Protein AF-A0AAN6GXG3-F1 (afdb_monomer_lite)

Foldseek 3Di:
DPLLVVLVCLQVVLLVVLLCLLQCCLPPNLVVLLVPQLLPSLLVLVVSVVVSCVSLVVSLVRNLVSLVVQLVVDDPPDPSNVVSVVSNVVSVVVVVLCVPPQVVLNVVSNCLNVDDPVSSVVCRVVCVSSVSSVSSSVSRD

Radius of gyration: 18.66 Å; chains: 1; bounding box: 37×24×58 Å

Organism: NCBI:txid329885

Sequence (141 aa):
MDSIIAAKLISISSAFILSGYMLSPSQNTLPLLYPQPASVSTVLFRGVFNRGAALVIPVTALSVAASAYLVYASPAGSTERTLYAASGAVTFAMLPMTQVVMMPGIHRLMDLSNGEASAQQKAAASGEVLKLLKAWAAQNW

Secondary structure (DSSP, 8-state):
--HHHHHHHHHHHHHHHHHHHHHHIIIIIHHHHTTS-HHHHHHHHHHHHHHHHHHHHHHHHHHHHHHHHHHHHSPTT-HHHHHHHHHHHHHHHHHHHIIIIIHHHHHHHHHHHHS-HHHHHHHHHTTHHHHHHHHHHHH--

InterPro domains:
  IPR013901 Anthrone oxygenase [PF08592] (45-141)

pLDDT: mean 92.74, std 4.55, range [56.12, 97.44]

Structure (mmCIF, N/CA/C/O backbone):
data_AF-A0AAN6GXG3-F1
#
_entry.id   AF-A0AAN6GXG3-F1
#
loop_
_atom_site.group_PDB
_atom_site.id
_atom_site.type_symbol
_atom_site.label_atom_id
_atom_site.label_alt_id
_atom_site.label_comp_id
_atom_site.label_asym_id
_atom_site.label_entity_id
_atom_site.label_seq_id
_atom_site.pdbx_PDB_ins_code
_atom_site.Cartn_x
_atom_site.Cartn_y
_atom_site.Cartn_z
_atom_site.occupancy
_atom_site.B_iso_or_equiv
_atom_site.auth_seq_id
_atom_site.auth_comp_id
_atom_site.auth_asym_id
_atom_site.auth_atom_id
_atom_site.pdbx_PDB_model_num
ATOM 1 N N . MET A 1 1 ? 0.112 -9.109 -31.590 1.00 56.12 1 MET A N 1
ATOM 2 C CA . MET A 1 1 ? -0.009 -7.872 -30.793 1.00 56.12 1 MET A CA 1
ATOM 3 C C . MET A 1 1 ? 1.403 -7.421 -30.469 1.00 56.12 1 MET A C 1
ATOM 5 O O . MET A 1 1 ? 2.187 -8.267 -30.062 1.00 56.12 1 MET A O 1
ATOM 9 N N . ASP A 1 2 ? 1.751 -6.166 -30.741 1.00 89.31 2 ASP A N 1
ATOM 10 C CA . ASP A 1 2 ? 3.082 -5.616 -30.449 1.00 89.31 2 ASP A CA 1
ATOM 11 C C . ASP A 1 2 ? 3.357 -5.710 -28.934 1.00 89.31 2 ASP A C 1
ATOM 13 O O . ASP A 1 2 ? 2.533 -5.271 -28.123 1.00 89.31 2 ASP A O 1
ATOM 17 N N . SER A 1 3 ? 4.474 -6.335 -28.545 1.00 92.25 3 SER A N 1
ATOM 18 C CA . SER A 1 3 ? 4.844 -6.558 -27.142 1.00 92.25 3 SER A CA 1
ATOM 19 C C . SER A 1 3 ? 5.014 -5.247 -26.373 1.00 92.25 3 SER A C 1
ATOM 21 O O . SER A 1 3 ? 4.740 -5.204 -25.173 1.00 92.25 3 SER A O 1
ATOM 23 N N . ILE A 1 4 ? 5.384 -4.160 -27.056 1.00 94.12 4 ILE A N 1
ATOM 24 C CA . ILE A 1 4 ? 5.463 -2.819 -26.470 1.00 94.12 4 ILE A CA 1
ATOM 25 C C . ILE A 1 4 ? 4.062 -2.312 -26.120 1.00 94.12 4 ILE A C 1
ATOM 27 O O . ILE A 1 4 ? 3.845 -1.809 -25.018 1.00 94.12 4 ILE A O 1
ATOM 31 N N . ILE A 1 5 ? 3.091 -2.474 -27.024 1.00 94.88 5 ILE A N 1
ATOM 32 C CA . ILE A 1 5 ? 1.696 -2.077 -26.776 1.00 94.88 5 ILE A CA 1
ATOM 33 C C . ILE A 1 5 ? 1.112 -2.894 -25.618 1.00 94.88 5 ILE A C 1
ATOM 35 O O . ILE A 1 5 ? 0.467 -2.329 -24.735 1.00 94.88 5 ILE A O 1
ATOM 39 N N . ALA A 1 6 ? 1.382 -4.202 -25.580 1.00 95.06 6 ALA A N 1
ATOM 40 C CA . ALA A 1 6 ? 0.957 -5.070 -24.485 1.00 95.06 6 ALA A CA 1
ATOM 41 C C . ALA A 1 6 ? 1.517 -4.605 -23.132 1.00 95.06 6 ALA A C 1
ATOM 43 O O . ALA A 1 6 ? 0.770 -4.471 -22.164 1.00 95.06 6 ALA A O 1
ATOM 44 N N . ALA A 1 7 ? 2.815 -4.304 -23.068 1.00 94.81 7 ALA A N 1
ATOM 45 C CA . ALA A 1 7 ? 3.455 -3.849 -21.841 1.00 94.81 7 ALA A CA 1
ATOM 46 C C . ALA A 1 7 ? 2.962 -2.462 -21.398 1.00 94.81 7 ALA A C 1
ATOM 48 O O . ALA A 1 7 ? 2.742 -2.257 -20.204 1.00 94.81 7 ALA A O 1
ATOM 49 N N . LYS A 1 8 ? 2.723 -1.533 -22.337 1.00 94.25 8 LYS A N 1
ATOM 50 C CA . LYS A 1 8 ? 2.101 -0.227 -22.049 1.00 94.25 8 LYS A CA 1
ATOM 51 C C . LYS A 1 8 ? 0.712 -0.405 -21.437 1.00 94.25 8 LYS A C 1
ATOM 53 O O . LYS A 1 8 ? 0.421 0.212 -20.416 1.00 94.25 8 LYS A O 1
ATOM 58 N N . LEU A 1 9 ? -0.115 -1.271 -22.030 1.00 95.06 9 LEU A N 1
ATOM 59 C CA . LEU A 1 9 ? -1.457 -1.564 -21.526 1.00 95.06 9 LEU A CA 1
ATOM 60 C C . LEU A 1 9 ? -1.399 -2.137 -20.108 1.00 95.06 9 LEU A C 1
ATOM 62 O O . LEU A 1 9 ? -2.104 -1.654 -19.231 1.00 95.06 9 LEU A O 1
ATOM 66 N N . ILE A 1 10 ? -0.522 -3.116 -19.873 1.00 94.31 10 ILE A N 1
ATOM 67 C CA . ILE A 1 10 ? -0.353 -3.721 -18.552 1.00 94.31 10 ILE A CA 1
ATOM 68 C C . ILE A 1 10 ? 0.083 -2.665 -17.538 1.00 94.31 10 ILE A C 1
ATOM 70 O O . ILE A 1 10 ? -0.656 -2.432 -16.594 1.00 94.31 10 ILE A O 1
ATOM 74 N N . SER A 1 11 ? 1.226 -2.007 -17.761 1.00 90.00 11 SER A N 1
ATOM 75 C CA . SER A 1 11 ? 1.843 -1.062 -16.817 1.00 90.00 11 SER A CA 1
ATOM 76 C C . SER A 1 11 ? 0.906 0.091 -16.435 1.00 90.00 11 SER A C 1
ATOM 78 O O . SER A 1 11 ? 0.750 0.410 -15.256 1.00 90.00 11 SER A O 1
ATOM 80 N N . ILE A 1 12 ? 0.237 0.699 -17.421 1.00 88.38 12 ILE A N 1
ATOM 81 C CA . ILE A 1 12 ? -0.647 1.845 -17.181 1.00 88.38 12 ILE A CA 1
ATOM 82 C C . ILE A 1 12 ? -1.924 1.392 -16.468 1.00 88.38 12 ILE A C 1
ATOM 84 O O . ILE A 1 12 ? -2.312 1.986 -15.462 1.00 88.38 12 ILE A O 1
ATOM 88 N N . SER A 1 13 ? -2.584 0.334 -16.950 1.00 92.81 13 SER A N 1
ATOM 89 C CA . SER A 1 13 ? -3.836 -0.133 -16.348 1.00 92.81 13 SER A CA 1
ATOM 90 C C . SER A 1 13 ? -3.632 -0.684 -14.938 1.00 92.81 13 SER A C 1
ATOM 92 O O . SER A 1 13 ? -4.450 -0.405 -14.062 1.00 92.81 13 SER A O 1
ATOM 94 N N . SER A 1 14 ? -2.544 -1.417 -14.683 1.00 92.19 14 SER A N 1
ATOM 95 C CA . SER A 1 14 ? -2.227 -1.902 -13.338 1.00 92.19 14 SER A CA 1
ATOM 96 C C . SER A 1 14 ? -1.980 -0.754 -12.369 1.00 92.19 14 SER A C 1
ATOM 98 O O . SER A 1 14 ? -2.487 -0.813 -11.253 1.00 92.19 14 SER A O 1
ATOM 100 N N . ALA A 1 15 ? -1.286 0.310 -12.787 1.00 87.38 15 ALA A N 1
ATOM 101 C CA . ALA A 1 15 ? -1.080 1.487 -11.946 1.00 87.38 15 ALA A CA 1
ATOM 102 C C . ALA A 1 15 ? -2.415 2.129 -11.527 1.00 87.38 15 ALA A C 1
ATOM 104 O O . ALA A 1 15 ? -2.625 2.373 -10.341 1.00 87.38 15 ALA A O 1
ATOM 105 N N . PHE A 1 16 ? -3.359 2.310 -1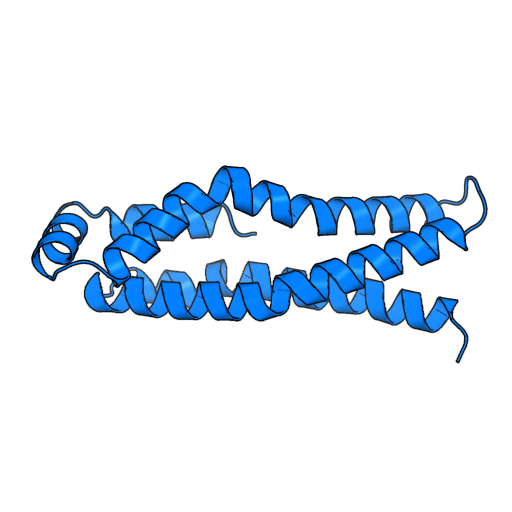2.460 1.00 89.44 16 PHE A N 1
ATOM 106 C CA . PHE A 1 16 ? -4.694 2.831 -12.134 1.00 89.44 16 PHE A CA 1
ATOM 107 C C . PHE A 1 16 ? -5.469 1.929 -11.167 1.00 89.44 16 PHE A C 1
ATOM 109 O O . PHE A 1 16 ? -6.080 2.422 -10.217 1.00 89.44 16 PHE A O 1
ATOM 116 N N . ILE A 1 17 ? -5.436 0.611 -11.390 1.00 91.19 17 ILE A N 1
ATOM 117 C CA . ILE A 1 17 ? -6.090 -0.362 -10.503 1.00 91.19 17 ILE A CA 1
ATOM 118 C C . ILE A 1 17 ? -5.490 -0.283 -9.096 1.00 91.19 17 ILE A C 1
ATOM 120 O O . ILE A 1 17 ? -6.238 -0.221 -8.120 1.00 91.19 17 ILE A O 1
ATOM 124 N N . LEU A 1 18 ? -4.158 -0.253 -8.988 1.00 91.12 18 LEU A N 1
ATOM 125 C CA . LEU A 1 18 ? -3.448 -0.170 -7.714 1.00 91.12 18 LEU A CA 1
ATOM 126 C C . LEU A 1 18 ? -3.788 1.123 -6.969 1.00 91.12 18 LEU A C 1
ATOM 128 O O . LEU A 1 18 ? -4.166 1.051 -5.802 1.00 91.12 18 LEU A O 1
ATOM 132 N N . SER A 1 19 ? -3.750 2.281 -7.634 1.00 88.44 19 SER A N 1
ATOM 133 C CA . SER A 1 19 ? -4.125 3.561 -7.017 1.00 88.44 19 SER A CA 1
ATOM 134 C C . SER A 1 19 ? -5.561 3.548 -6.487 1.00 88.44 19 SER A C 1
ATOM 136 O O . SER A 1 19 ? -5.807 3.963 -5.357 1.00 88.44 19 SER A O 1
ATOM 138 N N . GLY A 1 20 ? -6.516 3.009 -7.254 1.00 89.56 20 GLY A N 1
ATOM 139 C CA . GLY A 1 20 ? -7.904 2.879 -6.801 1.00 89.56 20 GLY A CA 1
ATOM 140 C C . GLY A 1 20 ? -8.053 1.951 -5.591 1.00 89.56 20 GLY A C 1
ATOM 141 O O . GLY A 1 20 ? -8.788 2.263 -4.651 1.00 89.56 20 GLY A O 1
ATOM 142 N N . TYR A 1 21 ? -7.328 0.830 -5.582 1.00 88.69 21 TYR A N 1
ATOM 143 C CA . TYR A 1 21 ? -7.337 -0.119 -4.466 1.00 88.69 21 TYR A CA 1
ATOM 144 C C . TYR A 1 21 ? -6.698 0.430 -3.190 1.00 88.69 21 TYR A C 1
ATOM 146 O O . TYR A 1 21 ? -7.097 0.024 -2.101 1.00 88.69 21 TYR A O 1
ATOM 154 N N . MET A 1 22 ? -5.740 1.345 -3.311 1.00 86.94 22 MET A N 1
ATOM 155 C CA . MET A 1 22 ? -5.098 2.007 -2.173 1.00 86.94 22 MET A CA 1
ATOM 156 C C . MET A 1 22 ? -5.987 3.113 -1.606 1.00 86.94 22 MET A C 1
ATOM 158 O O . MET A 1 22 ? -6.203 3.171 -0.400 1.00 86.94 22 MET A O 1
ATOM 162 N N . LEU A 1 23 ? -6.612 3.907 -2.474 1.00 89.94 23 LEU A N 1
ATOM 163 C CA . LEU A 1 23 ? -7.529 4.978 -2.089 1.00 89.94 23 LEU A CA 1
ATOM 164 C C . LEU A 1 23 ? -8.818 4.466 -1.420 1.00 89.94 23 LEU A C 1
ATOM 166 O O . LEU A 1 23 ? -9.294 5.031 -0.432 1.00 89.94 23 LEU A O 1
ATOM 170 N N . SER A 1 24 ? -9.413 3.403 -1.968 1.00 91.44 24 SER A N 1
ATOM 171 C CA . SER A 1 24 ? -10.771 2.973 -1.606 1.00 91.44 24 SER A CA 1
ATOM 172 C C . SER A 1 24 ? -10.950 2.608 -0.121 1.00 91.44 24 SER A C 1
ATOM 174 O O . SER A 1 24 ? -11.931 3.064 0.479 1.00 91.44 24 SER A O 1
ATOM 176 N N . PRO A 1 25 ? -10.040 1.859 0.537 1.00 92.38 25 PRO A N 1
ATOM 177 C CA . PRO A 1 25 ? -10.148 1.607 1.968 1.00 92.38 25 PRO A CA 1
ATOM 178 C C . PRO A 1 25 ? -10.167 2.898 2.789 1.00 92.38 25 PRO A C 1
ATOM 180 O O . PRO A 1 25 ? -11.048 3.063 3.632 1.00 92.38 25 PRO A O 1
ATOM 183 N N . SER A 1 26 ? -9.254 3.826 2.503 1.00 93.06 26 SER A N 1
ATOM 184 C CA . SER A 1 26 ? -9.073 5.069 3.259 1.00 93.06 26 SER A CA 1
ATOM 185 C C . SER A 1 26 ? -10.246 6.034 3.098 1.00 93.06 26 SER A C 1
ATOM 187 O O . SER A 1 26 ? -10.681 6.638 4.078 1.00 93.06 26 SER A O 1
ATOM 189 N N . GLN A 1 27 ? -10.799 6.134 1.887 1.00 93.88 27 GLN A N 1
ATOM 190 C CA . GLN A 1 27 ? -11.898 7.050 1.584 1.00 93.88 27 GLN A CA 1
ATOM 191 C C . GLN A 1 27 ? -13.282 6.450 1.872 1.00 93.88 27 GLN A C 1
ATOM 193 O O . GLN A 1 27 ? -14.127 7.117 2.466 1.00 93.88 27 GLN A O 1
ATOM 198 N N . ASN A 1 28 ? -13.529 5.204 1.458 1.00 92.44 28 ASN A N 1
ATOM 199 C CA . ASN A 1 28 ? -14.884 4.643 1.388 1.00 92.44 28 ASN A CA 1
ATOM 200 C C . ASN A 1 28 ? -15.175 3.599 2.469 1.00 92.44 28 ASN A C 1
ATOM 202 O O . ASN A 1 28 ? -16.335 3.391 2.812 1.00 92.44 28 ASN A O 1
ATOM 206 N N . THR A 1 29 ? -14.152 2.919 2.998 1.00 92.56 29 THR A N 1
ATOM 207 C CA . THR A 1 29 ? -14.364 1.778 3.907 1.00 92.56 29 THR A CA 1
ATOM 208 C C . THR A 1 29 ? -14.109 2.141 5.365 1.00 92.56 29 THR A C 1
ATOM 210 O O . THR A 1 29 ? -14.985 1.968 6.208 1.00 92.56 29 THR A O 1
ATOM 213 N N . LEU A 1 30 ? -12.927 2.668 5.685 1.00 94.38 30 LEU A N 1
ATOM 214 C CA . LEU A 1 30 ? -12.505 2.936 7.061 1.00 94.38 30 LEU A CA 1
ATOM 215 C C . LEU A 1 30 ? -13.398 3.928 7.810 1.00 94.38 30 LEU A C 1
ATOM 217 O O . LEU A 1 30 ? -13.710 3.638 8.967 1.00 94.38 30 LEU A O 1
ATOM 221 N N . PRO A 1 31 ? -13.883 5.030 7.202 1.00 95.62 31 PRO A N 1
ATOM 222 C CA . PRO A 1 31 ? -14.793 5.939 7.894 1.00 95.62 31 PRO A CA 1
ATOM 223 C C . PRO A 1 31 ? -16.065 5.262 8.412 1.00 95.62 31 PRO A C 1
ATOM 225 O O . PRO A 1 31 ? -16.566 5.626 9.476 1.00 95.62 31 PRO A O 1
ATOM 228 N N . LEU A 1 32 ? -16.543 4.229 7.713 1.00 95.88 32 LEU A N 1
ATOM 229 C CA . LEU A 1 32 ? -17.715 3.450 8.116 1.00 95.88 32 LEU A CA 1
ATOM 230 C C . LEU A 1 32 ? -17.422 2.497 9.284 1.00 95.88 32 LEU A C 1
ATOM 232 O O . LEU A 1 32 ? -18.349 2.076 9.975 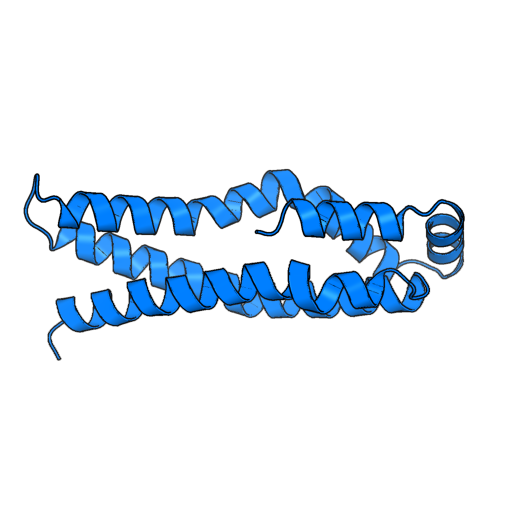1.00 95.88 32 LEU A O 1
ATOM 236 N N . LEU A 1 33 ? -16.147 2.173 9.528 1.00 94.81 33 LEU A N 1
ATOM 237 C CA . LEU A 1 33 ? -15.710 1.316 10.633 1.00 94.81 33 LEU A CA 1
ATOM 238 C C . LEU A 1 33 ? -15.471 2.090 11.936 1.00 94.81 33 LEU A C 1
ATOM 240 O O . LEU A 1 33 ? -15.497 1.483 13.002 1.00 94.81 33 LEU A O 1
ATOM 244 N N . TYR A 1 34 ? -15.256 3.408 11.882 1.00 95.19 34 TYR A N 1
ATOM 245 C CA . TYR A 1 34 ? -14.974 4.228 13.068 1.00 95.19 34 TYR A CA 1
ATOM 246 C C . TYR A 1 34 ? -16.045 4.180 14.168 1.00 95.19 34 TYR A C 1
ATOM 248 O O . TYR A 1 34 ? -15.655 4.104 15.333 1.00 95.19 34 TYR A O 1
ATOM 256 N N . PRO A 1 35 ? -17.359 4.221 13.865 1.00 94.94 35 PRO A N 1
ATOM 257 C CA . PRO A 1 35 ? -18.384 4.131 14.903 1.00 94.94 35 PRO A CA 1
ATOM 258 C C . PRO A 1 35 ? -18.685 2.685 15.331 1.00 94.94 35 PRO A C 1
ATOM 260 O O . PRO A 1 35 ? -19.510 2.475 16.217 1.00 94.94 35 PRO A O 1
ATOM 263 N N . GLN A 1 36 ? -18.075 1.681 14.693 1.00 94.50 36 GLN A N 1
ATOM 264 C CA . GLN A 1 36 ? -18.409 0.280 14.933 1.00 94.50 36 GLN A CA 1
ATOM 265 C C . GLN A 1 36 ? -17.696 -0.271 16.175 1.00 94.50 36 GLN A C 1
ATOM 267 O O . GLN A 1 36 ? -16.554 0.110 16.456 1.00 94.50 36 GLN A O 1
ATOM 272 N N . PRO A 1 37 ? -18.307 -1.239 16.885 1.00 92.38 37 PRO A N 1
ATOM 273 C CA . PRO A 1 37 ? -17.631 -1.971 17.949 1.00 92.38 37 PRO A CA 1
ATOM 274 C C . PRO A 1 37 ? -16.320 -2.600 17.464 1.00 92.38 37 PRO A C 1
ATOM 276 O O . PRO A 1 37 ? -16.225 -3.054 16.321 1.00 92.38 37 PRO A O 1
ATOM 279 N N . ALA A 1 38 ? -15.325 -2.693 18.349 1.00 91.44 38 ALA A N 1
ATOM 280 C CA . ALA A 1 38 ? -14.015 -3.277 18.042 1.00 91.44 38 ALA A CA 1
ATOM 281 C C . ALA A 1 38 ? -14.104 -4.695 17.453 1.00 91.44 38 ALA A C 1
ATOM 283 O O . ALA A 1 38 ? -13.363 -5.031 16.529 1.00 91.44 38 ALA A O 1
ATOM 284 N N . SER A 1 39 ? -15.039 -5.508 17.953 1.00 90.50 39 SER A N 1
ATOM 285 C CA . SER A 1 39 ? -15.292 -6.873 17.476 1.00 90.50 39 SER A CA 1
ATOM 286 C C . SER A 1 39 ? -15.774 -6.930 16.023 1.00 90.50 39 SER A C 1
ATOM 288 O O . SER A 1 39 ? -15.565 -7.931 15.348 1.00 90.50 39 SER A O 1
ATOM 290 N N . VAL A 1 40 ? -16.388 -5.856 15.522 1.00 93.31 40 VAL A N 1
ATOM 291 C CA . VAL A 1 40 ? -16.867 -5.745 14.139 1.00 93.31 40 VAL A C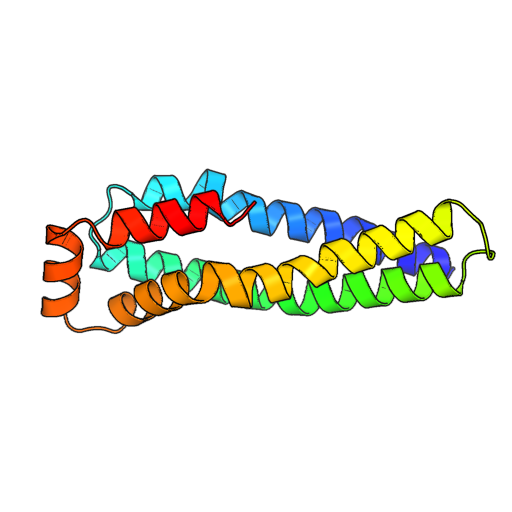A 1
ATOM 292 C C . VAL A 1 40 ? -15.803 -5.09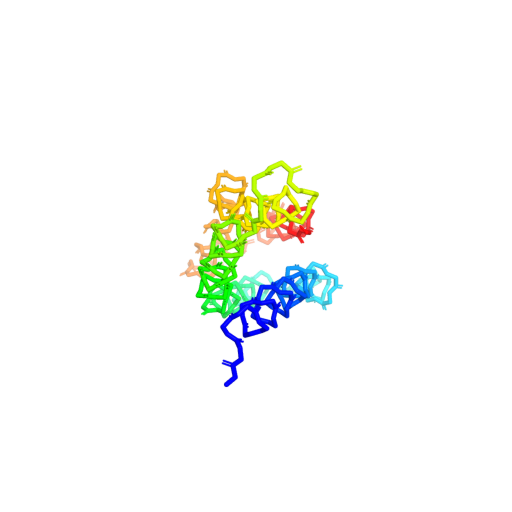4 13.259 1.00 93.31 40 VAL A C 1
ATOM 294 O O . VAL A 1 40 ? -15.446 -5.626 12.208 1.00 93.31 40 VAL A O 1
ATOM 297 N N . SER A 1 41 ? -15.260 -3.953 13.691 1.00 94.81 41 SER A N 1
ATOM 298 C CA . SER A 1 41 ? -14.323 -3.165 12.887 1.00 94.81 41 SER A CA 1
ATOM 299 C C . SER A 1 41 ? -13.010 -3.898 12.612 1.00 94.81 41 SER A C 1
ATOM 301 O O . SER A 1 41 ? -12.525 -3.854 11.484 1.00 94.81 41 SER A O 1
ATOM 303 N N . THR A 1 42 ? -12.458 -4.626 13.588 1.00 94.69 42 THR A N 1
ATOM 304 C CA . THR A 1 42 ? -11.200 -5.379 13.410 1.00 94.69 42 THR A CA 1
ATOM 305 C C . THR A 1 42 ? -11.358 -6.578 12.468 1.00 94.69 42 THR A C 1
ATOM 307 O O . THR A 1 42 ? -10.484 -6.824 11.635 1.00 94.69 42 THR A O 1
ATOM 310 N N . VAL A 1 43 ? -12.498 -7.275 12.522 1.00 94.81 43 VAL A N 1
ATOM 311 C CA . VAL A 1 43 ? -12.814 -8.398 11.622 1.00 94.81 43 VAL A CA 1
ATOM 312 C C . VAL A 1 43 ? -13.011 -7.911 10.186 1.00 94.81 43 VAL A C 1
ATOM 314 O O . VAL A 1 43 ? -12.465 -8.497 9.247 1.00 94.81 43 VAL A O 1
ATOM 317 N N . LEU A 1 44 ? -13.748 -6.810 9.998 1.00 95.25 44 LEU A N 1
ATOM 318 C CA . LEU A 1 44 ? -13.929 -6.208 8.677 1.00 95.25 44 LEU A CA 1
ATOM 319 C C . LEU A 1 44 ? -12.605 -5.685 8.115 1.00 95.25 44 LEU A C 1
ATOM 321 O O . LEU A 1 44 ? -12.279 -5.982 6.966 1.00 95.25 44 LEU A O 1
ATOM 325 N N . PHE A 1 45 ? -11.810 -4.992 8.934 1.00 95.50 45 PHE A N 1
ATOM 326 C CA . PHE A 1 45 ? -10.473 -4.534 8.562 1.00 95.50 45 PHE A CA 1
ATOM 327 C C . PHE A 1 45 ? -9.596 -5.687 8.062 1.00 95.50 45 PHE A C 1
ATOM 329 O O . PHE A 1 45 ? -9.033 -5.599 6.972 1.00 95.50 45 PHE A O 1
ATOM 336 N N . ARG A 1 46 ? -9.532 -6.800 8.803 1.00 95.50 46 ARG A N 1
ATOM 337 C CA . ARG A 1 46 ? -8.790 -7.995 8.385 1.00 95.50 46 ARG A CA 1
ATOM 338 C C . ARG A 1 46 ? -9.232 -8.485 7.010 1.00 95.50 46 ARG A C 1
ATOM 340 O O . ARG A 1 46 ? -8.398 -8.806 6.164 1.00 95.50 46 ARG A O 1
ATOM 347 N N . GLY A 1 47 ? -10.544 -8.576 6.800 1.00 94.88 47 GLY A N 1
ATOM 348 C CA . GLY A 1 47 ? -11.115 -9.025 5.536 1.00 94.88 47 GLY A CA 1
ATOM 349 C C . GLY A 1 47 ? -10.766 -8.102 4.368 1.00 94.88 47 GLY A C 1
ATOM 350 O O . GLY A 1 47 ? -10.517 -8.593 3.268 1.00 94.88 47 GLY A O 1
ATOM 351 N N . VAL A 1 48 ? -10.736 -6.788 4.598 1.00 93.69 48 VAL A N 1
ATOM 352 C CA . VAL A 1 48 ? -10.326 -5.780 3.609 1.00 93.69 48 VAL A CA 1
ATOM 353 C C . VAL A 1 48 ? -8.836 -5.906 3.306 1.00 93.69 48 VAL A C 1
ATOM 355 O O . VAL A 1 48 ? -8.466 -6.028 2.141 1.00 93.69 48 VAL A O 1
ATOM 358 N N . PHE A 1 49 ? -7.989 -5.952 4.337 1.00 93.56 49 PHE A N 1
ATOM 359 C CA . PHE A 1 49 ? -6.538 -6.023 4.181 1.00 93.56 49 PHE A CA 1
ATOM 360 C C . PHE A 1 49 ? -6.099 -7.283 3.426 1.00 93.56 49 PHE A C 1
ATOM 362 O O . PHE A 1 49 ? -5.375 -7.183 2.438 1.00 93.56 49 PHE A O 1
ATOM 369 N N . ASN A 1 50 ? -6.585 -8.464 3.822 1.00 94.62 50 ASN A N 1
ATOM 370 C CA . ASN A 1 50 ? -6.179 -9.725 3.194 1.00 94.62 50 ASN A CA 1
ATOM 371 C C . ASN A 1 50 ? -6.632 -9.823 1.731 1.00 94.62 50 ASN A C 1
ATOM 373 O O . ASN A 1 50 ? -5.870 -10.274 0.877 1.00 94.62 50 ASN A O 1
ATOM 377 N N . ARG A 1 51 ? -7.859 -9.379 1.421 1.00 93.69 51 ARG A N 1
ATOM 378 C CA . ARG A 1 51 ? -8.351 -9.341 0.033 1.00 93.69 51 ARG A CA 1
ATOM 379 C C . ARG A 1 51 ? -7.595 -8.315 -0.805 1.00 93.69 51 ARG A C 1
ATOM 381 O O . ARG A 1 51 ? -7.281 -8.597 -1.956 1.00 93.69 51 ARG A O 1
ATOM 388 N N . GLY A 1 52 ? -7.278 -7.157 -0.224 1.00 91.19 52 GLY A N 1
ATOM 389 C CA . GLY A 1 52 ? -6.438 -6.144 -0.854 1.00 91.19 52 GLY A CA 1
ATOM 390 C C . GLY A 1 52 ? -5.055 -6.698 -1.186 1.00 91.19 52 GLY A C 1
ATOM 391 O O . GLY A 1 52 ? -4.650 -6.660 -2.341 1.00 91.19 52 GLY A O 1
ATOM 392 N N . ALA A 1 53 ? -4.368 -7.300 -0.212 1.00 92.25 53 ALA A N 1
ATOM 393 C CA . ALA A 1 53 ? -3.044 -7.892 -0.399 1.00 92.25 53 ALA A CA 1
ATOM 394 C C . ALA A 1 53 ? -3.028 -8.979 -1.490 1.00 92.25 53 ALA A C 1
ATOM 396 O O . ALA A 1 53 ? -2.110 -9.006 -2.310 1.00 92.25 53 ALA A O 1
ATOM 397 N N . ALA A 1 54 ? -4.066 -9.822 -1.547 1.00 94.25 54 ALA A N 1
ATOM 398 C CA . ALA A 1 54 ? -4.201 -10.871 -2.559 1.00 94.25 54 ALA A CA 1
ATOM 399 C C . ALA A 1 54 ? -4.286 -10.335 -4.001 1.00 94.25 54 ALA A C 1
ATOM 401 O O . ALA A 1 54 ? -3.919 -11.051 -4.929 1.00 94.25 54 ALA A O 1
ATOM 402 N N . LEU A 1 55 ? -4.735 -9.090 -4.197 1.00 92.06 55 LEU A N 1
ATOM 403 C CA . LEU A 1 55 ? -4.730 -8.429 -5.503 1.00 92.06 55 LEU A CA 1
ATOM 404 C C . LEU A 1 55 ? -3.485 -7.558 -5.710 1.00 92.06 55 LEU A C 1
ATOM 406 O O . LEU A 1 55 ? -2.849 -7.618 -6.758 1.00 92.06 55 LEU A O 1
ATOM 410 N N . VAL A 1 56 ? -3.136 -6.742 -4.718 1.00 92.38 56 VAL A N 1
ATOM 411 C CA . VAL A 1 56 ? -2.083 -5.726 -4.821 1.00 92.38 56 VAL A CA 1
ATOM 412 C C . VAL A 1 56 ? -0.733 -6.367 -5.102 1.00 92.38 56 VAL A C 1
ATOM 414 O O . VAL A 1 56 ? -0.034 -5.920 -5.999 1.00 92.38 56 VAL A O 1
ATOM 417 N N . ILE A 1 57 ? -0.371 -7.439 -4.394 1.00 92.88 57 ILE A N 1
ATOM 418 C CA . ILE A 1 57 ? 0.937 -8.088 -4.558 1.00 92.88 57 ILE A CA 1
ATOM 419 C C . ILE A 1 57 ? 1.157 -8.585 -6.002 1.00 92.88 57 ILE A C 1
ATOM 421 O O . ILE A 1 57 ? 2.149 -8.172 -6.614 1.00 92.88 57 ILE A O 1
ATOM 425 N N . PRO A 1 58 ? 0.277 -9.423 -6.592 1.00 94.38 58 PRO A N 1
ATOM 426 C CA . PRO A 1 58 ? 0.486 -9.897 -7.960 1.00 94.38 58 PRO A CA 1
ATOM 427 C C . PRO A 1 58 ? 0.379 -8.779 -9.003 1.00 94.38 58 PRO A C 1
ATOM 429 O O . PRO A 1 58 ? 1.159 -8.768 -9.956 1.00 94.38 58 PRO A O 1
ATOM 432 N N . VAL A 1 59 ? -0.532 -7.814 -8.828 1.00 94.62 59 VAL A N 1
ATOM 433 C CA . VAL A 1 59 ? -0.680 -6.695 -9.774 1.00 94.62 59 VAL A CA 1
ATOM 434 C C . VAL A 1 59 ? 0.539 -5.771 -9.730 1.00 94.62 59 VAL A C 1
ATOM 436 O O . VAL A 1 59 ? 1.019 -5.361 -10.783 1.00 94.62 59 VAL A O 1
ATOM 439 N N . THR A 1 60 ? 1.104 -5.505 -8.550 1.00 94.81 60 THR A N 1
ATOM 440 C CA . THR A 1 60 ? 2.365 -4.766 -8.400 1.00 94.81 60 THR A CA 1
ATOM 441 C C . THR A 1 60 ? 3.509 -5.487 -9.101 1.00 94.81 60 THR A C 1
ATOM 443 O O . THR A 1 60 ? 4.231 -4.860 -9.872 1.00 94.81 60 THR A O 1
ATOM 446 N N . ALA A 1 61 ? 3.659 -6.801 -8.904 1.00 95.06 61 ALA A N 1
ATOM 447 C CA . ALA A 1 61 ? 4.706 -7.577 -9.572 1.00 95.06 61 ALA A CA 1
ATOM 448 C C . ALA A 1 61 ? 4.586 -7.498 -11.104 1.00 95.06 61 ALA A C 1
ATOM 450 O O . ALA A 1 61 ? 5.571 -7.231 -11.794 1.00 95.06 61 ALA A O 1
ATOM 451 N N . LEU A 1 62 ? 3.367 -7.659 -11.625 1.00 95.44 62 LEU A N 1
ATOM 452 C CA . LEU A 1 62 ? 3.080 -7.549 -13.052 1.00 95.44 62 LEU A CA 1
ATOM 453 C C . LEU A 1 62 ? 3.371 -6.136 -13.590 1.00 95.44 62 LEU A C 1
ATOM 455 O O . LEU A 1 62 ? 4.019 -5.993 -14.627 1.00 95.44 62 LEU A O 1
ATOM 459 N N . SER A 1 63 ? 2.938 -5.100 -12.867 1.00 95.56 63 SER A N 1
ATOM 460 C CA . SER A 1 63 ? 3.163 -3.691 -13.211 1.00 95.56 63 SER A CA 1
ATOM 461 C C . SER A 1 63 ? 4.652 -3.365 -13.288 1.00 95.56 63 SER A C 1
ATOM 463 O O . SER A 1 63 ? 5.117 -2.780 -14.264 1.00 95.56 63 SER A O 1
ATOM 465 N N . VAL A 1 64 ? 5.418 -3.779 -12.275 1.00 95.75 64 VAL A N 1
ATOM 466 C CA . VAL A 1 64 ? 6.865 -3.547 -12.196 1.00 95.75 64 VAL A CA 1
ATOM 467 C C . VAL A 1 64 ? 7.591 -4.279 -13.320 1.00 95.75 64 VAL A C 1
ATOM 469 O O . VAL A 1 64 ? 8.448 -3.682 -13.969 1.00 95.75 64 VAL A O 1
ATOM 472 N N . ALA A 1 65 ? 7.227 -5.533 -13.604 1.00 96.81 65 ALA A N 1
ATOM 473 C CA . ALA A 1 65 ? 7.819 -6.299 -14.698 1.00 96.81 65 ALA A CA 1
ATOM 474 C C . ALA A 1 65 ? 7.549 -5.653 -16.069 1.00 96.81 65 ALA A C 1
ATOM 476 O O . ALA A 1 65 ? 8.466 -5.520 -16.881 1.00 96.81 65 ALA A O 1
ATOM 477 N N . ALA A 1 66 ? 6.317 -5.194 -16.312 1.00 96.88 66 ALA A N 1
ATOM 478 C CA . ALA A 1 66 ? 5.958 -4.497 -17.544 1.00 96.88 66 ALA A CA 1
ATOM 479 C C . ALA A 1 66 ? 6.709 -3.164 -17.687 1.00 96.88 66 ALA A C 1
ATOM 481 O O . ALA A 1 66 ? 7.270 -2.885 -18.748 1.00 96.88 66 ALA A O 1
ATOM 482 N N . SER A 1 67 ? 6.796 -2.372 -16.614 1.00 96.38 67 SER A N 1
ATOM 483 C CA . SER A 1 67 ? 7.577 -1.131 -16.603 1.00 96.38 67 SER A CA 1
ATOM 484 C C . SER A 1 67 ? 9.067 -1.392 -16.844 1.00 96.38 67 SER A C 1
ATOM 486 O O . SER A 1 67 ? 9.685 -0.695 -17.645 1.00 96.38 67 SER A O 1
ATOM 488 N N . ALA A 1 68 ? 9.648 -2.429 -16.234 1.00 96.75 68 ALA A N 1
ATOM 489 C CA . ALA A 1 68 ? 11.045 -2.807 -16.453 1.00 96.75 68 ALA A CA 1
ATOM 490 C C . ALA A 1 68 ? 11.315 -3.225 -17.909 1.00 96.75 68 ALA A C 1
ATOM 492 O O . ALA A 1 68 ? 12.318 -2.811 -18.495 1.00 96.75 68 ALA A O 1
ATOM 493 N N . TYR A 1 69 ? 10.399 -3.981 -18.522 1.00 97.44 69 TYR A N 1
ATOM 494 C CA . TYR A 1 69 ? 10.483 -4.315 -19.944 1.00 97.44 69 TYR A CA 1
ATOM 495 C C . TYR A 1 69 ? 10.448 -3.060 -20.827 1.00 97.44 69 TYR A C 1
ATOM 497 O O . TYR A 1 69 ? 11.261 -2.927 -21.740 1.00 97.44 69 TYR A O 1
ATOM 505 N N . LEU A 1 70 ? 9.565 -2.103 -20.529 1.00 96.56 70 LEU A N 1
ATOM 506 C CA . LEU A 1 70 ? 9.487 -0.846 -21.275 1.00 96.56 70 LEU A CA 1
ATOM 507 C C . LEU A 1 70 ? 10.752 0.010 -21.116 1.00 96.56 70 LEU A C 1
ATOM 509 O O . LEU A 1 70 ? 11.195 0.615 -22.088 1.00 96.56 70 LEU A O 1
ATOM 513 N N . VAL A 1 71 ? 11.388 0.017 -19.939 1.00 97.06 71 VAL A N 1
ATOM 514 C CA . V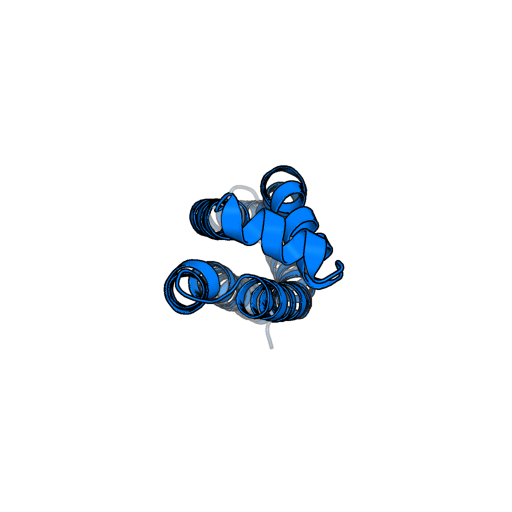AL A 1 71 ? 12.702 0.661 -19.730 1.00 97.06 71 VAL A CA 1
ATOM 515 C C . VAL A 1 71 ? 13.783 0.034 -20.608 1.00 97.06 71 VAL A C 1
ATOM 517 O O . VAL A 1 71 ? 14.628 0.753 -21.143 1.00 97.06 71 VAL A O 1
ATOM 520 N N . TYR A 1 72 ? 13.774 -1.295 -20.731 1.00 96.50 72 TYR A N 1
ATOM 521 C CA . TYR A 1 72 ? 14.723 -2.035 -21.561 1.00 96.50 72 TYR A CA 1
ATOM 522 C C . TYR A 1 72 ? 14.494 -1.788 -23.059 1.00 96.50 72 TYR A C 1
ATOM 524 O O . TYR A 1 72 ? 15.455 -1.596 -23.798 1.00 96.50 72 TYR A O 1
ATOM 532 N N . ALA A 1 73 ? 13.233 -1.756 -23.497 1.00 95.81 73 ALA A N 1
ATOM 533 C CA . ALA A 1 73 ? 12.863 -1.573 -24.899 1.00 95.81 73 ALA A CA 1
ATOM 534 C C . ALA A 1 73 ? 12.959 -0.113 -25.386 1.00 95.81 73 ALA A C 1
ATOM 536 O O . ALA A 1 73 ? 12.994 0.129 -26.592 1.00 95.81 73 ALA A O 1
ATOM 537 N N . SER A 1 74 ? 12.982 0.863 -24.474 1.00 95.81 74 SER A N 1
ATOM 538 C CA . SER A 1 74 ? 13.035 2.287 -24.824 1.00 95.81 74 SER A CA 1
ATOM 539 C C . SER A 1 74 ? 14.465 2.754 -25.136 1.00 95.81 74 SER A C 1
ATOM 541 O O . SER A 1 74 ? 15.408 2.327 -24.461 1.00 95.81 74 SER A O 1
ATOM 543 N N . PRO A 1 75 ? 14.659 3.699 -26.078 1.00 95.50 75 PRO A N 1
ATOM 544 C CA . PRO A 1 75 ? 15.977 4.249 -26.383 1.00 95.50 75 PRO A CA 1
ATOM 545 C C . PRO A 1 75 ? 16.670 4.843 -25.150 1.00 95.50 75 PRO A C 1
ATOM 547 O O . PRO A 1 75 ? 16.044 5.513 -24.318 1.00 95.50 75 PRO A O 1
ATOM 550 N N . ALA A 1 76 ? 17.983 4.632 -25.042 1.00 94.25 76 ALA A N 1
ATOM 551 C CA . ALA A 1 76 ? 18.787 5.219 -23.977 1.00 94.25 76 ALA A CA 1
ATOM 552 C C . ALA A 1 76 ? 18.719 6.756 -24.030 1.00 94.25 76 ALA A C 1
ATOM 554 O O . ALA A 1 76 ? 18.819 7.356 -25.096 1.00 94.25 76 ALA A O 1
ATOM 555 N N . GLY A 1 77 ? 18.521 7.392 -22.872 1.00 92.44 77 GLY A N 1
ATOM 556 C CA . GLY A 1 77 ? 18.381 8.849 -22.763 1.00 92.44 77 GLY A CA 1
ATOM 557 C C . GLY A 1 77 ? 17.003 9.407 -23.142 1.00 92.44 77 GLY A C 1
ATOM 558 O O . GLY A 1 77 ? 16.785 10.603 -22.978 1.00 92.44 77 GLY A O 1
ATOM 559 N N . SER A 1 78 ? 16.060 8.575 -23.601 1.00 95.62 78 SER A N 1
ATOM 560 C CA . SER A 1 78 ? 14.694 9.033 -23.882 1.00 95.62 78 SER A CA 1
ATOM 561 C C . SER A 1 78 ? 13.919 9.369 -22.603 1.00 95.62 78 SER A C 1
ATOM 563 O O . SER A 1 78 ? 14.074 8.723 -21.563 1.00 95.62 78 SER A O 1
ATOM 565 N N . THR A 1 79 ? 13.024 10.355 -22.697 1.00 96.12 79 THR A N 1
ATOM 566 C CA . THR A 1 79 ? 12.099 10.710 -21.612 1.00 96.12 79 THR A CA 1
ATOM 567 C C . THR A 1 79 ? 11.198 9.535 -21.232 1.00 96.12 79 THR A C 1
ATOM 569 O O . THR A 1 79 ? 10.973 9.299 -20.048 1.00 96.12 79 THR A O 1
ATOM 572 N N . GLU A 1 80 ? 10.734 8.755 -22.214 1.00 93.44 80 GLU A N 1
ATOM 573 C CA . GLU A 1 80 ? 9.893 7.572 -21.989 1.00 93.44 80 GLU A CA 1
ATOM 574 C C . GLU A 1 80 ? 10.578 6.552 -21.075 1.00 93.44 80 GLU A C 1
ATOM 576 O O . GLU A 1 80 ? 9.980 6.088 -20.105 1.00 93.44 80 GLU A O 1
ATOM 581 N N . ARG A 1 81 ? 11.865 6.270 -21.315 1.00 95.44 81 ARG A N 1
ATOM 582 C CA . ARG A 1 81 ? 12.652 5.362 -20.475 1.00 95.44 81 ARG A CA 1
ATOM 583 C C . ARG A 1 81 ? 12.683 5.816 -19.017 1.00 95.44 81 ARG A C 1
ATOM 585 O O . ARG A 1 81 ? 12.502 4.997 -18.118 1.00 95.44 81 ARG A O 1
ATOM 592 N N . THR A 1 82 ? 12.884 7.112 -18.779 1.00 96.31 82 THR A N 1
ATOM 593 C CA . THR A 1 82 ? 12.875 7.691 -17.427 1.00 96.31 82 THR A CA 1
ATOM 594 C C . THR A 1 82 ? 11.497 7.573 -16.779 1.00 96.31 82 THR A C 1
ATOM 596 O O . THR A 1 82 ? 11.405 7.208 -15.609 1.00 96.31 82 THR A O 1
ATOM 599 N N . LEU A 1 83 ? 10.423 7.820 -17.534 1.00 95.06 83 LEU A N 1
ATOM 600 C CA . LEU A 1 83 ? 9.051 7.703 -17.036 1.00 95.06 83 LEU A CA 1
ATOM 601 C C . LEU A 1 83 ? 8.689 6.258 -16.672 1.00 95.06 83 LEU A C 1
ATOM 603 O O . LEU A 1 83 ? 8.107 6.030 -15.613 1.00 95.06 83 LEU A O 1
ATOM 607 N N . TYR A 1 84 ? 9.076 5.273 -17.486 1.00 95.44 84 TYR A N 1
ATOM 608 C CA . TYR A 1 84 ? 8.851 3.861 -17.163 1.00 95.44 84 TYR A CA 1
ATOM 609 C C . TYR A 1 84 ? 9.667 3.406 -15.954 1.00 95.44 84 TYR A C 1
ATOM 611 O O . TYR A 1 84 ? 9.148 2.677 -15.106 1.00 95.44 84 TYR A O 1
ATOM 619 N N . ALA A 1 85 ? 10.907 3.883 -15.821 1.00 95.88 85 ALA A N 1
ATOM 620 C CA . ALA A 1 85 ? 11.733 3.597 -14.652 1.00 95.88 85 ALA A CA 1
ATOM 621 C C . ALA A 1 85 ? 11.109 4.182 -13.379 1.00 95.88 85 ALA A C 1
ATOM 623 O O . ALA A 1 85 ? 10.974 3.474 -12.382 1.00 95.88 85 ALA A O 1
ATOM 624 N N . ALA A 1 86 ? 10.664 5.441 -13.430 1.00 94.94 86 ALA A N 1
ATOM 625 C CA . ALA A 1 86 ? 9.981 6.095 -12.320 1.00 94.94 86 ALA A CA 1
ATOM 626 C C . ALA A 1 86 ? 8.672 5.378 -11.954 1.00 94.94 86 ALA A C 1
ATOM 628 O O . ALA A 1 86 ? 8.437 5.098 -10.783 1.00 94.94 86 ALA A O 1
ATOM 629 N N . SER A 1 87 ? 7.856 5.014 -12.948 1.00 91.69 87 SER A N 1
ATOM 630 C CA . SER A 1 87 ? 6.615 4.255 -12.751 1.00 91.69 87 SER A CA 1
ATOM 631 C C . SER A 1 87 ? 6.867 2.929 -12.029 1.00 91.69 87 SER A C 1
ATOM 633 O O . SER A 1 87 ? 6.225 2.645 -11.014 1.00 91.69 87 SER A O 1
ATOM 635 N N . GLY A 1 88 ? 7.830 2.133 -12.507 1.00 94.06 88 GLY A N 1
ATOM 636 C CA . GLY A 1 88 ? 8.203 0.871 -11.868 1.00 94.06 88 GLY A CA 1
ATOM 637 C C . GLY A 1 88 ? 8.724 1.073 -10.444 1.00 94.06 88 GLY A C 1
ATOM 638 O O . GLY A 1 88 ? 8.292 0.372 -9.531 1.00 94.06 88 GLY A O 1
ATOM 639 N N . ALA A 1 89 ? 9.595 2.065 -10.234 1.00 95.06 89 ALA A N 1
ATOM 640 C CA . ALA A 1 89 ? 10.174 2.359 -8.926 1.00 95.06 89 ALA A CA 1
ATOM 641 C C . ALA A 1 89 ? 9.120 2.798 -7.899 1.00 95.06 89 ALA A C 1
ATOM 643 O O . ALA A 1 89 ? 9.096 2.265 -6.793 1.00 95.06 89 ALA A O 1
ATOM 644 N N . VAL A 1 90 ? 8.223 3.720 -8.264 1.00 92.25 90 VAL A N 1
ATOM 645 C CA . VAL A 1 90 ? 7.144 4.193 -7.381 1.00 92.25 90 VAL A CA 1
ATOM 646 C C . VAL A 1 90 ? 6.180 3.057 -7.048 1.00 92.25 90 VAL A C 1
ATOM 648 O O . VAL A 1 90 ? 5.865 2.849 -5.880 1.00 92.25 90 VAL A O 1
ATOM 651 N N . THR A 1 91 ? 5.774 2.271 -8.050 1.00 92.38 91 THR A N 1
ATOM 652 C CA . THR A 1 91 ? 4.876 1.123 -7.847 1.00 92.38 91 THR A CA 1
ATOM 653 C C . THR A 1 91 ? 5.500 0.087 -6.909 1.00 92.38 91 THR A C 1
ATOM 655 O O . THR A 1 91 ? 4.838 -0.430 -6.011 1.00 92.38 91 THR A O 1
ATOM 658 N N . PHE A 1 92 ? 6.798 -0.188 -7.068 1.00 93.25 92 PHE A N 1
ATOM 659 C CA . PHE A 1 92 ? 7.529 -1.091 -6.183 1.00 93.25 92 PHE A CA 1
ATOM 660 C C . PHE A 1 92 ? 7.668 -0.532 -4.761 1.00 93.25 92 PHE A C 1
ATOM 662 O O . PHE A 1 92 ? 7.471 -1.277 -3.803 1.00 93.25 92 PHE A O 1
ATOM 669 N N . ALA A 1 93 ? 7.966 0.764 -4.612 1.00 92.12 93 ALA A N 1
ATOM 670 C CA . ALA A 1 93 ? 8.216 1.423 -3.326 1.00 92.12 93 ALA A CA 1
ATOM 671 C C . ALA A 1 93 ? 7.025 1.363 -2.351 1.00 92.12 93 ALA A C 1
ATOM 673 O O . ALA A 1 93 ? 7.215 1.445 -1.136 1.00 92.12 93 ALA A O 1
ATOM 674 N N . MET A 1 94 ? 5.811 1.138 -2.855 1.00 86.31 94 MET A N 1
ATOM 675 C CA . MET A 1 94 ? 4.623 0.934 -2.025 1.00 86.31 94 MET A CA 1
ATOM 676 C C . MET A 1 94 ? 4.728 -0.290 -1.102 1.00 86.31 94 MET A C 1
ATOM 678 O O . MET A 1 94 ? 4.239 -0.264 0.031 1.00 86.31 94 MET A O 1
ATOM 682 N N . LEU A 1 95 ? 5.383 -1.365 -1.555 1.00 90.62 95 LEU A N 1
ATOM 683 C CA . LEU A 1 95 ? 5.540 -2.590 -0.766 1.00 90.62 95 LEU A CA 1
ATOM 684 C C . LEU A 1 95 ? 6.416 -2.376 0.481 1.00 90.62 95 LEU A C 1
ATOM 686 O O . LEU A 1 95 ? 5.925 -2.644 1.579 1.00 90.62 95 LEU A O 1
ATOM 690 N N . PRO A 1 96 ? 7.665 -1.871 0.383 1.00 92.19 96 PRO A N 1
ATOM 691 C CA . PRO A 1 96 ? 8.468 -1.589 1.566 1.00 92.19 96 PRO A CA 1
ATOM 692 C C . PRO A 1 96 ? 7.844 -0.499 2.444 1.00 92.19 96 PRO A C 1
ATOM 694 O O . PRO A 1 96 ? 7.923 -0.618 3.663 1.00 92.19 96 PRO A O 1
ATOM 697 N N . MET A 1 97 ? 7.158 0.501 1.873 1.00 89.75 97 MET A N 1
ATOM 698 C CA . MET A 1 97 ? 6.405 1.484 2.665 1.00 89.75 97 MET A CA 1
ATOM 699 C C . MET A 1 97 ? 5.360 0.798 3.556 1.00 89.75 97 MET A C 1
ATOM 701 O O . MET A 1 97 ? 5.327 1.023 4.766 1.00 89.75 97 MET A O 1
ATOM 705 N N . THR A 1 98 ? 4.572 -0.116 2.984 1.00 91.38 98 THR A N 1
ATOM 706 C CA . THR A 1 98 ? 3.598 -0.909 3.745 1.00 91.38 98 THR A CA 1
ATOM 707 C C . THR A 1 98 ? 4.291 -1.732 4.830 1.00 91.38 98 THR A C 1
ATOM 709 O O . THR A 1 98 ? 3.900 -1.671 5.996 1.00 91.38 98 THR A O 1
ATOM 712 N N . GLN A 1 99 ? 5.349 -2.464 4.466 1.00 91.50 99 GLN A N 1
ATOM 713 C CA . GLN A 1 99 ? 6.066 -3.358 5.379 1.00 91.50 99 GLN A CA 1
ATOM 714 C C . GLN A 1 99 ? 6.709 -2.630 6.564 1.00 91.50 99 GLN A C 1
ATOM 716 O O . GLN A 1 99 ? 6.663 -3.132 7.683 1.00 91.50 99 GLN A O 1
ATOM 721 N N . VAL A 1 100 ? 7.289 -1.452 6.341 1.00 94.00 100 VAL A N 1
ATOM 722 C CA . VAL A 1 100 ? 8.041 -0.730 7.375 1.00 94.00 100 VAL A CA 1
ATOM 723 C C . VAL A 1 100 ? 7.136 0.177 8.205 1.00 94.00 100 VAL A C 1
ATOM 725 O O . VAL A 1 100 ? 7.257 0.210 9.428 1.00 94.00 100 VAL A O 1
ATOM 728 N N . VAL A 1 101 ? 6.227 0.915 7.564 1.00 93.56 101 VAL A N 1
ATOM 729 C CA . VAL A 1 101 ? 5.466 1.987 8.227 1.00 93.56 101 VAL A CA 1
ATOM 730 C C . VAL A 1 101 ? 4.109 1.507 8.732 1.00 93.56 101 VAL A C 1
ATOM 732 O O . VAL A 1 101 ? 3.667 1.920 9.804 1.00 93.56 101 VAL A O 1
ATOM 735 N N . MET A 1 102 ? 3.441 0.631 7.980 1.00 94.12 102 MET A N 1
ATOM 736 C CA . MET A 1 102 ? 2.028 0.308 8.209 1.00 94.12 102 MET A CA 1
ATOM 737 C C . MET A 1 102 ? 1.854 -1.012 8.970 1.00 94.12 102 MET A C 1
ATOM 739 O O . MET A 1 102 ? 0.940 -1.142 9.791 1.00 94.12 102 MET A O 1
ATOM 743 N N . MET A 1 103 ? 2.737 -1.993 8.741 1.00 94.38 103 MET A N 1
ATOM 744 C CA . MET A 1 103 ? 2.586 -3.346 9.292 1.00 94.38 103 MET A CA 1
ATOM 745 C C . MET A 1 103 ? 2.492 -3.439 10.818 1.00 94.38 103 MET A C 1
ATOM 747 O O . MET A 1 103 ? 1.701 -4.263 11.271 1.00 94.38 103 MET A O 1
ATOM 751 N N . PRO A 1 104 ? 3.190 -2.631 11.640 1.00 95.81 104 PRO A N 1
ATOM 752 C CA . PRO A 1 104 ? 3.020 -2.705 13.093 1.00 95.81 104 PRO A CA 1
ATOM 753 C C . PRO A 1 104 ? 1.570 -2.458 13.540 1.00 95.81 104 PRO A C 1
ATOM 755 O O . PRO A 1 104 ? 1.029 -3.201 14.359 1.00 95.81 104 PRO A O 1
ATOM 758 N N . GLY A 1 105 ? 0.910 -1.451 12.958 1.00 96.31 105 GLY A N 1
ATOM 759 C CA . GLY A 1 105 ? -0.493 -1.149 13.247 1.00 96.31 105 GLY A CA 1
ATOM 760 C C . GLY A 1 105 ? -1.450 -2.191 12.665 1.00 96.31 105 GLY A C 1
ATOM 761 O O . GLY A 1 105 ? -2.398 -2.599 13.338 1.00 96.31 105 GLY A O 1
ATOM 762 N N . ILE A 1 106 ? -1.166 -2.670 11.448 1.00 96.00 106 ILE A N 1
ATOM 763 C CA . ILE A 1 106 ? -1.932 -3.742 10.797 1.00 96.00 106 ILE A CA 1
ATOM 764 C C . ILE A 1 106 ? -1.884 -5.020 11.641 1.00 96.00 106 ILE A C 1
ATOM 766 O O . ILE A 1 106 ? -2.934 -5.586 11.932 1.00 96.00 106 ILE A O 1
ATOM 770 N N . HIS A 1 107 ? -0.701 -5.459 12.082 1.00 96.50 107 HIS A N 1
ATOM 771 C CA . HIS A 1 107 ? -0.550 -6.632 12.943 1.00 96.50 107 HIS A CA 1
ATOM 772 C C . HIS A 1 107 ? -1.338 -6.477 14.237 1.00 96.50 107 HIS A C 1
ATOM 774 O O . HIS A 1 107 ? -2.083 -7.380 14.598 1.00 96.50 107 HIS A O 1
ATOM 780 N N . ARG A 1 108 ? -1.284 -5.305 14.879 1.00 96.12 108 ARG A N 1
ATOM 781 C CA . ARG A 1 108 ? -2.065 -5.074 16.095 1.00 96.12 108 ARG A CA 1
ATOM 782 C C . ARG A 1 108 ? -3.576 -5.190 15.857 1.00 96.12 108 ARG A C 1
ATOM 784 O O . ARG A 1 108 ? -4.275 -5.793 16.669 1.00 96.12 108 ARG A O 1
ATOM 791 N N . LEU A 1 109 ? -4.087 -4.663 14.742 1.00 95.50 109 LEU A N 1
ATOM 792 C CA . LEU A 1 109 ? -5.493 -4.831 14.347 1.00 95.50 109 LEU A CA 1
ATOM 793 C C . LEU A 1 109 ? -5.836 -6.299 14.046 1.00 95.50 109 LEU A C 1
ATOM 795 O O . LEU A 1 109 ? -6.920 -6.764 14.403 1.00 95.50 109 LEU A O 1
ATOM 799 N N . MET A 1 110 ? -4.912 -7.041 13.432 1.00 95.31 110 MET A N 1
ATOM 800 C CA . MET A 1 110 ? -5.066 -8.475 13.195 1.00 95.31 110 MET A CA 1
ATOM 801 C C . MET A 1 110 ? -5.098 -9.267 14.500 1.00 95.31 110 MET A C 1
ATOM 803 O O . MET A 1 110 ? -5.964 -10.124 14.649 1.00 95.31 110 MET A O 1
ATOM 807 N N . ASP A 1 111 ? -4.216 -8.974 15.448 1.00 94.81 111 ASP A N 1
ATOM 808 C CA . ASP A 1 111 ? -4.179 -9.643 16.747 1.00 94.81 111 ASP A CA 1
ATOM 809 C C . ASP A 1 111 ? -5.478 -9.404 17.513 1.00 94.81 111 ASP A C 1
ATOM 811 O O . ASP A 1 111 ? -6.070 -10.345 18.032 1.00 94.81 111 ASP A O 1
ATOM 815 N N . LEU A 1 112 ? -5.991 -8.169 17.506 1.00 93.88 112 LEU A N 1
ATOM 816 C CA . LEU A 1 112 ? -7.285 -7.841 18.110 1.00 93.88 112 LEU A CA 1
ATOM 817 C C . LEU A 1 112 ? -8.454 -8.561 17.424 1.00 93.88 112 LEU A C 1
ATOM 819 O O . LEU A 1 112 ? -9.399 -8.959 18.100 1.00 93.88 112 LEU A O 1
ATOM 823 N N . SER A 1 113 ? -8.383 -8.785 16.109 1.00 93.19 113 SER A N 1
ATOM 824 C CA . SER A 1 113 ? -9.385 -9.580 15.387 1.00 93.19 113 SER A CA 1
ATOM 825 C C . SER A 1 113 ? -9.354 -11.070 15.755 1.00 93.19 113 SER A C 1
ATOM 827 O O . SER A 1 113 ? -10.379 -11.727 15.595 1.00 93.19 113 SER A O 1
ATOM 829 N N . ASN A 1 114 ? -8.211 -11.611 16.193 1.00 90.50 114 ASN A N 1
ATOM 830 C CA . ASN A 1 114 ? -8.063 -13.003 16.654 1.00 90.50 114 ASN A CA 1
ATOM 831 C C . ASN A 1 114 ? -8.220 -13.171 18.168 1.00 90.50 114 ASN A C 1
ATOM 833 O O . ASN A 1 114 ? -8.362 -14.295 18.643 1.00 90.50 114 ASN A O 1
ATOM 837 N N . GLY A 1 115 ? -8.075 -12.082 18.916 1.00 85.31 115 GLY A N 1
ATOM 838 C CA . GLY A 1 115 ? -7.961 -12.111 20.361 1.00 85.31 115 GLY A CA 1
ATOM 839 C C . GLY A 1 115 ? -9.275 -12.423 21.063 1.00 85.31 115 GLY A C 1
ATOM 840 O O . GLY A 1 115 ? -10.365 -12.325 20.502 1.00 85.31 115 GLY A O 1
ATOM 841 N N . GLU A 1 116 ? -9.154 -12.752 22.344 1.00 86.25 116 GLU A N 1
ATOM 842 C CA . GLU A 1 116 ? -10.303 -12.956 23.217 1.00 86.25 116 GLU A CA 1
ATOM 843 C C . GLU A 1 116 ? -11.140 -11.678 23.379 1.00 86.25 116 GLU A C 1
ATOM 845 O O . GLU A 1 116 ? -10.636 -10.551 23.299 1.00 86.25 116 GLU A O 1
ATOM 850 N N . ALA A 1 117 ? -12.421 -11.854 23.717 1.00 82.75 117 ALA A N 1
ATOM 851 C CA . ALA A 1 117 ? -13.356 -10.753 23.953 1.00 82.75 117 ALA A CA 1
ATOM 852 C C . ALA A 1 117 ? -12.839 -9.739 24.994 1.00 82.75 117 ALA A C 1
ATOM 854 O O . ALA A 1 117 ? -13.074 -8.539 24.864 1.00 82.75 117 ALA A O 1
ATOM 855 N N . SER A 1 118 ? -12.079 -10.200 25.992 1.00 84.69 118 SER A N 1
ATOM 856 C CA . SER A 1 118 ? -11.477 -9.356 27.031 1.00 84.69 118 SER A CA 1
ATOM 857 C C . SER A 1 118 ? -10.433 -8.373 26.470 1.00 84.69 118 SE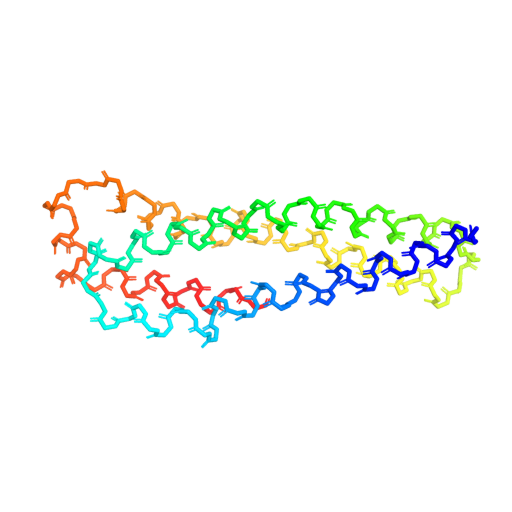R A C 1
ATOM 859 O O . SER A 1 118 ? -10.381 -7.213 26.885 1.00 84.69 118 SER A O 1
ATOM 861 N N . ALA A 1 119 ? -9.628 -8.796 25.490 1.00 85.19 119 ALA A N 1
ATOM 862 C CA . ALA A 1 119 ? -8.648 -7.948 24.815 1.00 85.19 119 ALA A CA 1
ATOM 863 C C . ALA A 1 119 ? -9.336 -6.923 23.903 1.00 85.19 119 ALA A C 1
ATOM 865 O O . ALA A 1 119 ? -8.959 -5.750 23.894 1.00 85.19 119 ALA A O 1
ATOM 866 N N . GLN A 1 120 ? -10.394 -7.342 23.202 1.00 84.50 120 GLN A N 1
ATOM 867 C CA . GLN A 1 120 ? -11.206 -6.454 22.368 1.00 84.50 120 GLN A CA 1
ATOM 868 C C . GLN A 1 120 ? -11.929 -5.387 23.195 1.00 84.50 120 GLN A C 1
ATOM 870 O O . GLN A 1 120 ? -11.939 -4.221 22.807 1.00 84.50 120 GLN A O 1
ATOM 875 N N . GLN A 1 121 ? -12.485 -5.750 24.354 1.00 85.81 121 GLN A N 1
ATOM 876 C CA . GLN A 1 121 ? -13.130 -4.803 25.267 1.00 85.81 121 GLN A CA 1
ATOM 877 C C . GLN A 1 121 ? -12.142 -3.767 25.808 1.00 85.81 121 GLN A C 1
ATOM 879 O O . GLN A 1 121 ? -12.448 -2.576 25.809 1.00 85.81 121 GLN A O 1
ATOM 884 N N . LYS A 1 122 ? -10.938 -4.191 26.214 1.00 88.75 122 LYS A N 1
ATOM 885 C CA . LYS A 1 122 ? -9.883 -3.271 26.672 1.00 88.75 122 LYS A CA 1
ATOM 886 C C . LYS A 1 122 ? -9.448 -2.305 25.569 1.00 88.75 122 LYS A C 1
ATOM 888 O O . LYS A 1 122 ? -9.346 -1.107 25.820 1.00 88.75 122 LYS A O 1
ATOM 893 N N . ALA A 1 123 ? -9.235 -2.810 24.354 1.00 87.19 123 ALA A N 1
ATOM 894 C CA . ALA A 1 123 ? -8.854 -1.995 23.201 1.00 87.19 123 ALA A CA 1
ATOM 895 C C . ALA A 1 123 ? -9.979 -1.048 22.742 1.00 87.19 123 ALA A C 1
ATOM 897 O O . ALA A 1 123 ? -9.713 0.052 22.257 1.00 87.19 123 ALA A O 1
ATOM 898 N N . ALA A 1 124 ? -11.242 -1.454 22.909 1.00 85.81 124 ALA A N 1
ATOM 899 C CA . ALA A 1 124 ? -12.397 -0.595 22.669 1.00 85.81 124 ALA A CA 1
ATOM 900 C C . ALA A 1 124 ? -12.468 0.539 23.700 1.00 85.81 124 ALA A C 1
ATOM 902 O O . ALA A 1 124 ? -12.594 1.701 23.322 1.00 85.81 124 ALA A O 1
ATOM 903 N N . ALA A 1 125 ? -12.328 0.216 24.990 1.00 89.56 125 ALA A N 1
ATOM 904 C CA . ALA A 1 125 ? -12.385 1.191 26.077 1.00 89.56 125 ALA A CA 1
ATOM 905 C C . ALA A 1 125 ? -11.264 2.242 26.000 1.00 89.56 125 ALA A C 1
ATOM 907 O O . ALA A 1 125 ? -11.477 3.395 26.363 1.00 89.56 125 ALA A O 1
ATOM 908 N N . SER A 1 126 ? -10.083 1.868 25.501 1.00 92.06 126 SER A N 1
ATOM 909 C CA . SER A 1 126 ? -8.949 2.783 25.325 1.00 92.06 126 SER A CA 1
ATOM 910 C C . SER A 1 126 ? -8.996 3.603 24.028 1.00 92.06 126 SER A C 1
ATOM 912 O O . SER A 1 126 ? -8.154 4.480 23.830 1.00 92.06 126 SER A O 1
ATOM 914 N N . GLY A 1 127 ? -9.931 3.312 23.115 1.00 93.19 127 GLY A N 1
ATOM 915 C CA . GLY A 1 127 ? -9.970 3.911 21.777 1.00 93.19 127 GLY A CA 1
ATOM 916 C C . GLY A 1 127 ? -8.820 3.470 20.858 1.00 93.19 127 GLY A C 1
ATOM 917 O O . GLY A 1 127 ? -8.610 4.072 19.801 1.00 93.19 127 GLY A O 1
ATOM 918 N N . GLU A 1 128 ? -8.076 2.422 21.230 1.00 95.75 128 GLU A N 1
ATOM 919 C CA . GLU A 1 128 ? -6.916 1.912 20.491 1.00 95.75 128 GLU A CA 1
ATOM 920 C C . GLU A 1 128 ? -7.281 1.551 19.046 1.00 95.75 128 GLU A C 1
ATOM 922 O O . GLU A 1 128 ? -6.601 1.970 18.110 1.00 95.75 128 GLU A O 1
ATOM 927 N N . VAL A 1 129 ? -8.390 0.833 18.856 1.00 95.25 129 VAL A N 1
ATOM 928 C CA . VAL A 1 129 ? -8.849 0.386 17.530 1.00 95.25 129 VAL A CA 1
ATOM 929 C C . VAL A 1 129 ? -9.107 1.577 16.612 1.00 95.25 129 VAL A C 1
ATOM 931 O O . VAL A 1 129 ? -8.632 1.601 15.480 1.00 95.25 129 VAL A O 1
ATOM 934 N N . LEU A 1 130 ? -9.792 2.608 17.111 1.00 96.06 130 LEU A N 1
ATOM 935 C CA . LEU A 1 130 ? -10.066 3.816 16.337 1.00 96.06 130 LEU A CA 1
ATOM 936 C C . LEU A 1 130 ? -8.772 4.539 15.944 1.00 96.06 130 LEU A C 1
ATOM 938 O O . LEU A 1 130 ? -8.638 4.992 14.806 1.00 96.06 130 LEU A O 1
ATOM 942 N N . LYS A 1 131 ? -7.810 4.632 16.870 1.00 96.88 131 LYS A N 1
ATOM 943 C CA . LYS A 1 131 ? -6.501 5.240 16.608 1.00 96.88 131 LYS A CA 1
ATOM 944 C C . LYS A 1 131 ? -5.744 4.480 15.520 1.00 96.88 131 LYS A C 1
ATOM 946 O O . LYS A 1 131 ? -5.213 5.110 14.611 1.00 96.88 131 LYS A O 1
ATOM 951 N N . LEU A 1 132 ? -5.719 3.150 15.591 1.00 96.81 132 LEU A N 1
ATOM 952 C CA . LEU A 1 132 ? -5.048 2.299 14.607 1.00 96.81 132 LEU A CA 1
ATOM 953 C C . LEU A 1 132 ? -5.702 2.394 13.223 1.00 96.81 132 LEU A C 1
ATOM 955 O O . LEU A 1 132 ? -4.995 2.552 12.232 1.00 96.81 132 LEU A O 1
ATOM 959 N N . LEU A 1 133 ? -7.038 2.372 13.148 1.00 96.00 133 LEU A N 1
ATOM 960 C CA . LEU A 1 133 ? -7.763 2.517 11.881 1.00 96.00 133 LEU A CA 1
ATOM 961 C C . LEU A 1 133 ? -7.504 3.883 11.232 1.00 96.00 133 LEU A C 1
ATOM 963 O O . LEU A 1 133 ? -7.236 3.946 10.035 1.00 96.00 133 LEU A O 1
ATOM 967 N N . LYS A 1 134 ? -7.522 4.971 12.013 1.00 96.31 134 LYS A N 1
ATOM 968 C CA . LYS A 1 134 ? -7.188 6.315 11.513 1.00 96.31 134 LYS A CA 1
ATOM 969 C C . LYS A 1 134 ? -5.722 6.444 11.104 1.00 96.31 134 LYS A C 1
ATOM 971 O O . LYS A 1 134 ? -5.433 7.118 10.121 1.00 96.31 134 LYS A O 1
ATOM 976 N N . ALA A 1 135 ? -4.806 5.810 11.836 1.00 95.94 135 ALA A N 1
ATOM 977 C CA . ALA A 1 135 ? -3.392 5.797 11.477 1.00 95.94 135 ALA A CA 1
ATOM 978 C C . ALA A 1 135 ? -3.178 5.099 10.129 1.00 95.94 135 ALA A C 1
ATOM 980 O O . ALA A 1 135 ? -2.524 5.663 9.257 1.00 95.94 135 ALA A O 1
ATOM 981 N N . TRP A 1 136 ? -3.797 3.933 9.922 1.00 95.00 136 TRP A N 1
ATOM 982 C CA . TRP A 1 136 ? -3.735 3.251 8.631 1.00 95.00 136 TRP A CA 1
ATOM 983 C C . TRP A 1 136 ? -4.372 4.089 7.515 1.00 95.00 136 TRP A C 1
ATOM 985 O O . TRP A 1 136 ? -3.759 4.250 6.464 1.00 95.00 136 TRP A O 1
ATOM 995 N N . ALA A 1 137 ? -5.530 4.714 7.765 1.00 94.19 137 ALA A N 1
ATOM 996 C CA . ALA A 1 137 ? -6.175 5.619 6.810 1.00 94.19 137 ALA A CA 1
ATOM 997 C C . ALA A 1 137 ? -5.269 6.783 6.384 1.00 94.19 137 ALA A C 1
ATOM 999 O O . ALA A 1 137 ? -5.308 7.195 5.234 1.00 94.19 137 ALA A O 1
ATOM 1000 N N . ALA A 1 138 ? -4.460 7.331 7.295 1.00 92.62 138 ALA A N 1
ATOM 1001 C CA . ALA A 1 138 ? -3.537 8.424 6.990 1.00 92.62 138 ALA A CA 1
ATOM 1002 C C . ALA A 1 138 ? -2.291 7.966 6.211 1.00 92.62 138 ALA A C 1
ATOM 1004 O O . ALA A 1 138 ? -1.675 8.771 5.522 1.00 92.62 138 ALA A O 1
ATOM 1005 N N . GLN A 1 139 ? -1.911 6.693 6.329 1.00 91.44 139 GLN A N 1
ATOM 1006 C CA . GLN A 1 139 ? -0.725 6.123 5.682 1.00 91.44 139 GLN A CA 1
ATOM 1007 C C . GLN A 1 139 ? -1.026 5.510 4.308 1.00 91.44 139 GLN A C 1
ATOM 1009 O O . GLN A 1 139 ? -0.131 5.414 3.476 1.00 91.44 139 GLN A O 1
ATOM 1014 N N . ASN A 1 140 ? -2.263 5.064 4.090 1.00 88.81 140 ASN A N 1
ATOM 1015 C CA . ASN A 1 140 ? -2.686 4.301 2.921 1.00 88.81 140 ASN A CA 1
ATOM 1016 C C . ASN A 1 140 ? -3.298 5.221 1.843 1.00 88.81 140 ASN A C 1
ATOM 1018 O O . ASN A 1 140 ? -4.522 5.262 1.700 1.00 88.81 140 ASN A O 1
ATOM 1022 N N . TRP A 1 141 ? -2.455 5.972 1.126 1.00 78.69 141 TRP A N 1
ATOM 1023 C CA . TRP A 1 141 ? -2.826 6.835 -0.009 1.00 78.69 141 TRP A CA 1
ATOM 1024 C C . TRP A 1 141 ? -1.959 6.556 -1.234 1.00 78.69 141 TRP A C 1
ATOM 1026 O O . TRP A 1 141 ? -0.770 6.211 -1.045 1.00 78.69 141 TRP A O 1
#